Protein AF-A0A2D6Q545-F1 (afdb_monomer)

Structure (mmCIF, N/CA/C/O backbone):
data_AF-A0A2D6Q545-F1
#
_entry.id   AF-A0A2D6Q545-F1
#
loop_
_atom_site.group_PDB
_atom_site.id
_atom_site.type_symbol
_atom_site.label_atom_id
_atom_site.label_alt_id
_atom_site.label_comp_id
_atom_site.label_asym_id
_atom_site.label_entity_id
_atom_site.label_seq_id
_atom_site.pdbx_PDB_ins_code
_atom_site.Cartn_x
_atom_site.Cartn_y
_atom_site.Cartn_z
_atom_site.occupancy
_atom_site.B_iso_or_equiv
_atom_site.auth_seq_id
_atom_site.auth_comp_id
_atom_site.auth_asym_id
_atom_site.auth_atom_id
_atom_site.pdbx_PDB_model_num
ATOM 1 N N . MET A 1 1 ? 13.213 -3.680 -33.053 1.00 53.84 1 MET A N 1
ATOM 2 C CA . MET A 1 1 ? 12.713 -2.857 -31.935 1.00 53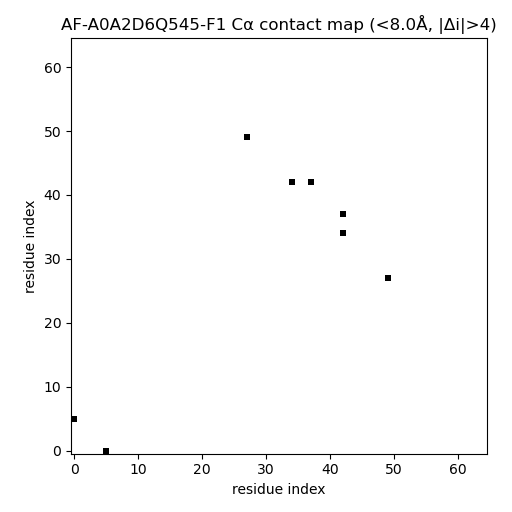.84 1 MET A CA 1
ATOM 3 C C . MET A 1 1 ? 13.923 -2.237 -31.279 1.00 53.84 1 MET A C 1
ATOM 5 O O . MET A 1 1 ? 14.804 -2.974 -30.853 1.00 53.84 1 MET A O 1
ATOM 9 N N . ASP A 1 2 ? 14.027 -0.914 -31.339 1.00 72.81 2 ASP A N 1
ATOM 10 C CA . ASP A 1 2 ? 15.191 -0.170 -30.860 1.00 72.81 2 ASP A CA 1
ATOM 11 C C . ASP A 1 2 ? 15.268 -0.279 -29.326 1.00 72.81 2 ASP A C 1
ATOM 13 O O . ASP A 1 2 ? 14.248 -0.165 -28.643 1.00 72.81 2 ASP A O 1
ATOM 1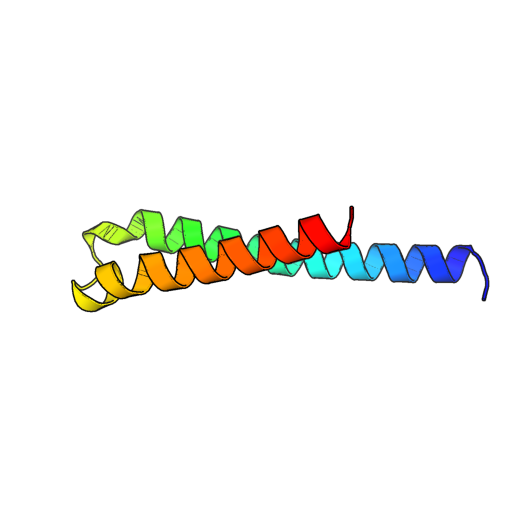7 N N . PHE A 1 3 ? 16.450 -0.529 -28.755 1.00 71.94 3 PHE A N 1
ATOM 18 C CA . PHE A 1 3 ? 16.617 -0.692 -27.300 1.00 71.94 3 PHE A CA 1
ATOM 19 C C . PHE A 1 3 ? 16.094 0.523 -26.510 1.00 71.94 3 PHE A C 1
ATOM 21 O O . PHE A 1 3 ? 15.638 0.375 -25.375 1.00 71.94 3 PHE A O 1
ATOM 28 N N . LYS A 1 4 ? 16.100 1.720 -27.117 1.00 72.88 4 LYS A N 1
ATOM 29 C CA . LYS A 1 4 ? 15.490 2.931 -26.545 1.00 72.88 4 LYS A CA 1
ATOM 30 C C . LYS A 1 4 ? 13.968 2.856 -26.447 1.00 72.88 4 LYS A C 1
ATOM 32 O O . LYS A 1 4 ? 13.393 3.329 -25.470 1.00 72.88 4 LYS A O 1
ATOM 37 N N . GLU A 1 5 ? 13.315 2.263 -27.438 1.00 75.44 5 GLU A N 1
ATOM 38 C CA . GLU A 1 5 ? 11.861 2.099 -27.475 1.00 75.44 5 GLU A CA 1
ATOM 39 C C . GLU A 1 5 ? 11.3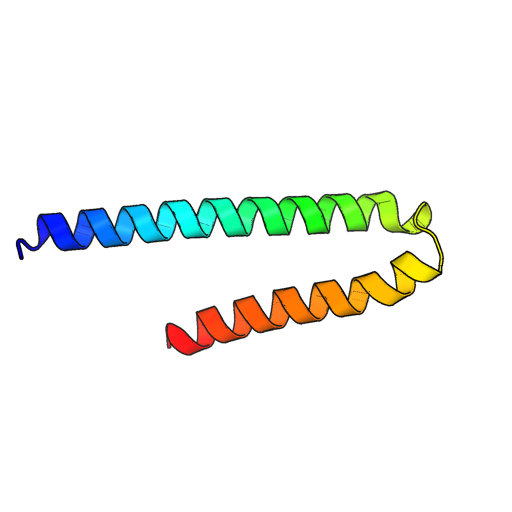87 1.124 -26.395 1.00 75.44 5 GLU A C 1
ATOM 41 O O . GLU A 1 5 ? 10.422 1.406 -25.683 1.00 75.44 5 GLU A O 1
ATOM 46 N N . LEU A 1 6 ? 12.125 0.025 -26.211 1.00 76.19 6 LEU A N 1
ATOM 47 C CA . LEU A 1 6 ? 11.850 -0.956 -25.164 1.00 76.19 6 LEU A CA 1
ATOM 48 C C . LEU A 1 6 ? 11.993 -0.335 -23.765 1.00 76.19 6 LEU A C 1
ATOM 50 O O . LEU A 1 6 ? 11.115 -0.503 -22.921 1.00 76.19 6 LEU A O 1
ATOM 54 N N . ASN A 1 7 ? 13.047 0.456 -23.535 1.00 77.88 7 ASN A N 1
ATOM 55 C CA . ASN A 1 7 ? 13.260 1.138 -22.254 1.00 77.88 7 ASN A CA 1
ATOM 56 C C . ASN A 1 7 ? 12.169 2.176 -21.946 1.00 77.88 7 ASN A C 1
ATOM 58 O O . ASN A 1 7 ? 11.712 2.280 -20.805 1.00 77.88 7 ASN A O 1
ATOM 62 N N . ASN A 1 8 ? 11.706 2.913 -22.958 1.00 83.62 8 ASN A N 1
ATOM 63 C CA . ASN A 1 8 ? 10.606 3.864 -22.799 1.00 83.62 8 ASN A CA 1
ATOM 64 C C . ASN A 1 8 ? 9.286 3.161 -22.457 1.00 83.62 8 ASN A C 1
ATOM 66 O O . ASN A 1 8 ? 8.552 3.634 -21.588 1.00 83.62 8 ASN A O 1
ATOM 70 N N . GLN A 1 9 ? 8.993 2.020 -23.088 1.00 79.19 9 GLN A N 1
ATOM 71 C CA . GLN A 1 9 ? 7.804 1.231 -22.758 1.00 79.19 9 GLN A CA 1
ATOM 72 C C . GLN A 1 9 ? 7.876 0.677 -21.335 1.00 79.19 9 GLN A C 1
ATOM 74 O O . GLN A 1 9 ? 6.929 0.855 -20.572 1.00 79.19 9 GLN A O 1
ATOM 79 N N . ILE A 1 10 ? 9.007 0.080 -20.948 1.00 80.94 10 ILE A N 1
ATOM 80 C CA . ILE A 1 10 ? 9.228 -0.442 -19.593 1.00 80.94 10 ILE A CA 1
ATOM 81 C C . ILE A 1 10 ? 9.041 0.669 -18.552 1.00 80.94 10 ILE A C 1
ATOM 83 O O . ILE A 1 10 ? 8.280 0.504 -17.600 1.00 80.94 10 ILE A O 1
ATOM 87 N N . THR A 1 11 ? 9.658 1.831 -18.768 1.00 81.44 11 THR A N 1
ATOM 88 C CA . THR A 1 11 ? 9.536 2.981 -17.861 1.00 81.44 11 THR A CA 1
ATOM 89 C C . THR A 1 11 ? 8.083 3.441 -17.740 1.00 81.44 11 THR A C 1
ATOM 91 O O . THR A 1 11 ? 7.584 3.605 -16.630 1.00 81.44 11 THR A O 1
ATOM 94 N N . ALA A 1 12 ? 7.362 3.568 -18.859 1.00 83.44 12 ALA A N 1
ATOM 95 C CA . ALA A 1 12 ? 5.951 3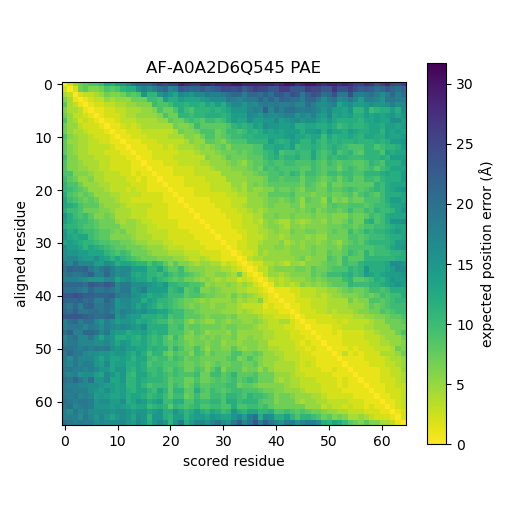.950 -18.850 1.00 83.44 12 ALA A CA 1
ATOM 96 C C . ALA A 1 12 ? 5.063 2.926 -18.121 1.00 83.44 12 ALA A C 1
ATOM 98 O O . ALA A 1 12 ? 4.123 3.310 -17.416 1.00 83.44 12 ALA A O 1
ATOM 99 N N . TYR A 1 13 ? 5.363 1.631 -18.259 1.00 79.94 13 TYR A N 1
ATOM 100 C CA . TYR A 1 13 ? 4.703 0.569 -17.504 1.00 79.94 13 TYR A CA 1
ATOM 101 C C . TYR A 1 13 ? 4.961 0.713 -16.004 1.00 79.94 13 TYR A C 1
ATOM 103 O O . TYR A 1 13 ? 4.000 0.744 -15.236 1.00 79.94 13 TYR A O 1
ATOM 111 N N . PHE A 1 14 ? 6.215 0.894 -15.581 1.00 80.25 14 PHE A N 1
ATOM 112 C CA . PHE A 1 14 ? 6.553 1.105 -14.172 1.00 80.25 14 PHE A CA 1
ATOM 113 C C . PHE A 1 14 ? 5.902 2.362 -13.590 1.00 80.25 14 PHE A C 1
ATOM 115 O O . PHE A 1 14 ? 5.375 2.306 -12.483 1.00 80.25 14 PHE A O 1
ATOM 122 N N . THR A 1 15 ? 5.845 3.472 -14.332 1.00 84.56 15 THR A N 1
ATOM 123 C CA . THR A 1 15 ? 5.163 4.695 -13.874 1.00 84.56 15 THR A CA 1
ATOM 124 C C . THR A 1 15 ? 3.660 4.472 -13.683 1.00 84.56 15 THR A C 1
ATOM 126 O O . THR A 1 15 ? 3.090 4.907 -12.680 1.00 84.56 15 THR A O 1
ATOM 129 N N . LYS A 1 16 ? 2.999 3.754 -14.603 1.00 81.81 16 LYS A N 1
ATOM 130 C CA . LYS A 1 16 ? 1.580 3.381 -14.447 1.00 81.81 16 LYS A CA 1
ATOM 131 C C . LYS A 1 16 ? 1.368 2.472 -13.240 1.00 81.81 16 LYS A C 1
ATOM 133 O O . LYS A 1 16 ? 0.428 2.685 -12.474 1.00 81.81 16 LYS A O 1
ATOM 138 N N . LEU A 1 17 ? 2.250 1.494 -13.061 1.00 79.69 17 LEU A N 1
ATOM 139 C CA . LEU A 1 17 ? 2.191 0.531 -11.969 1.00 79.69 17 LEU A CA 1
ATOM 140 C C . LEU A 1 17 ? 2.391 1.235 -10.617 1.00 79.69 17 LEU A C 1
ATOM 142 O O . LEU A 1 17 ? 1.594 1.054 -9.702 1.00 79.69 17 LEU A O 1
ATOM 146 N N . GLN A 1 18 ? 3.356 2.152 -10.526 1.00 78.88 18 GLN A N 1
ATOM 147 C CA . GLN A 1 18 ? 3.579 3.005 -9.357 1.00 78.88 18 GLN A CA 1
ATOM 148 C C . GLN A 1 18 ? 2.354 3.873 -9.032 1.00 78.88 18 GLN A C 1
ATOM 150 O O . GLN A 1 18 ? 1.966 3.984 -7.868 1.00 78.88 18 GLN A O 1
ATOM 155 N N . ALA A 1 19 ? 1.708 4.466 -10.041 1.00 83.44 19 ALA A N 1
ATOM 156 C CA . ALA A 1 19 ? 0.501 5.265 -9.839 1.00 83.44 19 ALA A CA 1
ATOM 157 C C . ALA A 1 19 ? -0.676 4.423 -9.312 1.00 83.44 19 ALA A C 1
ATOM 159 O O . ALA A 1 19 ? -1.420 4.877 -8.440 1.00 83.44 19 ALA A O 1
ATOM 160 N N . GLN A 1 20 ? -0.840 3.194 -9.807 1.00 79.19 20 GLN A N 1
ATOM 161 C CA . GLN A 1 20 ? -1.859 2.262 -9.314 1.00 79.19 20 GLN A CA 1
ATOM 162 C C . GLN A 1 20 ? -1.574 1.816 -7.877 1.00 79.19 20 GLN A C 1
ATOM 164 O O . GLN A 1 20 ? -2.466 1.886 -7.032 1.00 79.19 20 GLN A O 1
ATOM 169 N N . ILE A 1 21 ? -0.326 1.449 -7.578 1.00 79.69 21 ILE A N 1
ATOM 170 C CA . ILE A 1 21 ? 0.123 1.092 -6.227 1.00 79.69 21 ILE A CA 1
ATOM 171 C C . ILE A 1 21 ? -0.136 2.242 -5.254 1.00 79.69 21 ILE A C 1
ATOM 173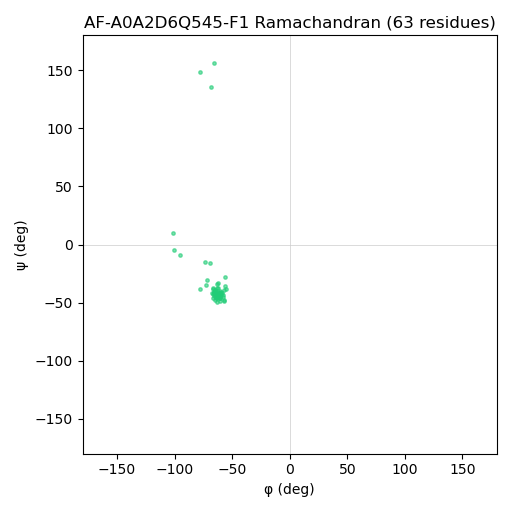 O O . ILE A 1 21 ? -0.720 2.029 -4.195 1.00 79.69 21 ILE A O 1
ATOM 177 N N . SER A 1 22 ? 0.233 3.470 -5.626 1.00 81.31 22 SER A N 1
ATOM 178 C CA . SER A 1 22 ? 0.037 4.656 -4.788 1.00 81.31 22 SER A CA 1
ATOM 179 C C . SER A 1 22 ? -1.436 4.864 -4.421 1.00 81.31 22 SER A C 1
ATOM 181 O O . SER A 1 22 ? -1.755 5.071 -3.252 1.00 81.31 22 SER A O 1
ATOM 183 N N . LYS A 1 23 ? -2.359 4.710 -5.382 1.00 81.06 23 LYS A N 1
ATOM 184 C CA . LYS A 1 23 ? -3.807 4.799 -5.120 1.00 81.06 23 LYS A CA 1
ATOM 185 C C . LYS A 1 23 ? -4.297 3.719 -4.156 1.00 81.06 23 LYS A C 1
ATOM 187 O O . LYS A 1 23 ? -5.084 4.020 -3.262 1.00 81.06 23 LYS A O 1
ATOM 192 N N . ILE A 1 24 ? -3.829 2.480 -4.315 1.00 79.81 24 ILE A N 1
ATOM 193 C CA . ILE A 1 24 ? -4.192 1.365 -3.428 1.00 79.81 24 ILE A CA 1
ATOM 194 C C . ILE A 1 24 ? -3.680 1.627 -2.009 1.00 79.81 24 ILE A C 1
ATOM 196 O O . ILE A 1 24 ? -4.431 1.495 -1.046 1.00 79.81 24 ILE A O 1
ATOM 200 N N . VAL A 1 25 ? -2.427 2.061 -1.871 1.00 80.69 25 VAL A N 1
ATOM 201 C CA . VAL A 1 25 ? -1.830 2.394 -0.572 1.00 80.69 25 VAL A CA 1
ATOM 202 C C . VAL A 1 25 ? -2.581 3.550 0.090 1.00 80.69 25 VAL A C 1
ATOM 204 O O . VAL A 1 25 ? -2.925 3.456 1.266 1.00 80.69 25 VAL A O 1
ATOM 207 N N . GLN A 1 26 ? -2.912 4.609 -0.653 1.00 81.19 26 GLN A N 1
ATOM 208 C CA . GLN A 1 26 ? -3.717 5.720 -0.136 1.00 81.19 26 GLN A CA 1
ATOM 209 C C . GLN A 1 26 ? -5.106 5.264 0.323 1.00 81.19 26 GLN A C 1
ATOM 211 O O . GLN A 1 26 ? -5.556 5.681 1.390 1.00 81.19 26 GLN A O 1
ATOM 216 N N . PHE A 1 27 ? -5.761 4.380 -0.433 1.00 81.81 27 PHE A N 1
ATOM 217 C CA . PHE A 1 27 ? -7.042 3.791 -0.048 1.00 81.81 27 PHE A CA 1
ATOM 218 C C . PHE A 1 27 ? -6.935 2.995 1.259 1.00 81.81 27 PHE A C 1
ATOM 220 O O . PHE A 1 27 ? -7.748 3.190 2.164 1.00 81.81 27 PHE A O 1
ATOM 227 N N . VAL A 1 28 ? -5.906 2.153 1.391 1.00 79.06 28 VAL A N 1
ATOM 22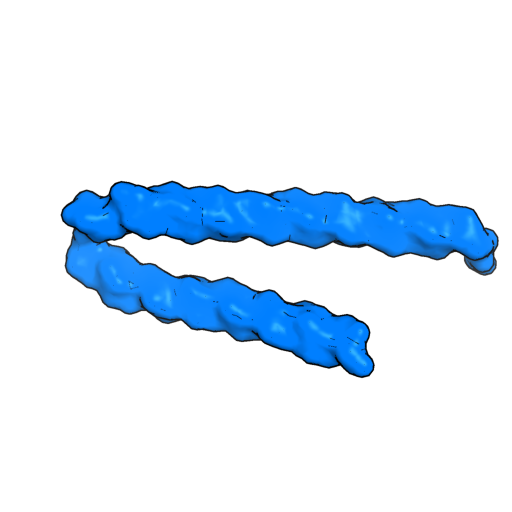8 C CA . VAL A 1 28 ? -5.664 1.348 2.597 1.00 79.06 28 VAL A CA 1
ATOM 229 C C . VAL A 1 28 ? -5.377 2.239 3.808 1.00 79.06 28 VAL A C 1
ATOM 231 O O . VAL A 1 28 ? -5.966 2.049 4.870 1.00 79.06 28 VAL A O 1
ATOM 234 N N . ILE A 1 29 ? -4.525 3.256 3.656 1.00 80.75 29 ILE A N 1
ATOM 235 C CA . ILE A 1 29 ? -4.213 4.215 4.727 1.00 80.75 29 ILE A CA 1
ATOM 236 C C . ILE A 1 29 ? -5.470 4.980 5.153 1.00 80.75 29 ILE A C 1
ATOM 238 O O . ILE A 1 29 ? -5.720 5.146 6.349 1.00 80.75 29 ILE A O 1
ATOM 242 N N . TRP A 1 30 ? -6.274 5.443 4.193 1.00 82.50 30 TRP A N 1
ATOM 243 C CA . TRP A 1 30 ? -7.511 6.166 4.478 1.00 82.50 30 TRP A CA 1
ATOM 244 C C . TRP A 1 30 ? -8.533 5.285 5.205 1.00 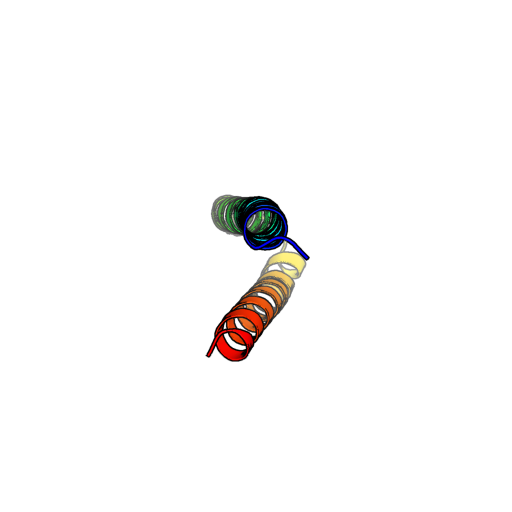82.50 30 TRP A C 1
ATOM 246 O O . TRP A 1 30 ? -9.117 5.720 6.199 1.00 82.50 30 TRP A O 1
ATOM 256 N N . ARG A 1 31 ? -8.712 4.031 4.774 1.00 79.19 31 ARG A N 1
ATOM 257 C CA . ARG A 1 31 ? -9.593 3.067 5.448 1.00 79.19 31 ARG A CA 1
ATOM 258 C C . ARG A 1 31 ? -9.096 2.714 6.851 1.00 79.19 31 ARG A C 1
ATOM 260 O O . ARG A 1 31 ? -9.903 2.693 7.771 1.00 79.19 31 ARG A O 1
ATOM 267 N N . LEU A 1 32 ? -7.788 2.524 7.048 1.00 78.19 32 LEU A N 1
ATOM 268 C CA . LEU A 1 32 ? -7.205 2.273 8.375 1.00 78.19 32 LEU A CA 1
ATOM 269 C C . LEU A 1 32 ? -7.432 3.446 9.337 1.00 78.19 32 LEU A C 1
ATOM 271 O O . LEU A 1 32 ? -7.809 3.226 10.486 1.00 78.19 32 LEU A O 1
ATOM 275 N N . LYS A 1 33 ? -7.272 4.693 8.873 1.00 81.94 33 LYS A N 1
ATOM 276 C CA . LYS A 1 33 ? -7.546 5.887 9.694 1.00 81.94 33 LYS A CA 1
ATOM 277 C C . LYS A 1 33 ? -9.006 5.994 10.137 1.00 81.94 33 LYS A C 1
ATOM 279 O O . LYS A 1 33 ? -9.264 6.494 11.225 1.00 81.94 33 LYS A O 1
ATOM 284 N N . ASN A 1 34 ? -9.941 5.529 9.312 1.00 82.94 34 ASN A N 1
ATOM 285 C CA . ASN A 1 34 ? -11.378 5.605 9.584 1.00 82.94 34 ASN A CA 1
ATOM 286 C C . ASN A 1 34 ? -11.969 4.277 10.088 1.00 82.94 34 ASN A C 1
ATOM 288 O O . ASN A 1 34 ? -13.185 4.162 10.205 1.00 82.94 34 ASN A O 1
ATOM 292 N N . TYR A 1 35 ? -11.137 3.283 10.420 1.00 77.06 35 TYR A N 1
ATOM 293 C CA . TYR A 1 35 ? -11.585 1.932 10.774 1.00 77.06 35 TYR A CA 1
ATOM 294 C C . TYR A 1 35 ? -12.570 1.913 11.954 1.00 77.06 35 TYR A C 1
ATOM 296 O O . TYR A 1 35 ? -13.576 1.207 11.922 1.00 77.06 35 TYR A O 1
ATOM 304 N N . GLY A 1 36 ? -12.337 2.757 12.964 1.00 76.62 36 GLY A N 1
ATOM 305 C CA . GLY A 1 36 ? -13.230 2.892 14.121 1.00 76.62 36 GLY A CA 1
ATOM 306 C C . GLY A 1 36 ? -14.593 3.530 13.816 1.00 76.62 36 GLY A C 1
ATOM 307 O O . GLY A 1 36 ? -15.500 3.412 14.630 1.00 76.62 36 GLY A O 1
ATOM 308 N N . GLN A 1 37 ? -14.750 4.186 12.661 1.00 82.94 37 GLN A N 1
ATOM 309 C CA . GLN A 1 37 ? -16.016 4.774 12.198 1.00 82.94 37 GLN A CA 1
ATOM 310 C C . GLN A 1 37 ? -16.730 3.900 11.154 1.00 82.94 37 GLN A C 1
ATOM 312 O O . GLN A 1 37 ? -17.835 4.227 10.729 1.00 82.94 37 GLN A O 1
ATOM 317 N N . MET A 1 38 ? -16.105 2.799 10.725 1.00 79.75 38 MET A N 1
ATOM 318 C CA . MET A 1 38 ? -16.689 1.860 9.770 1.00 79.75 38 MET A CA 1
ATOM 319 C C . MET A 1 38 ? -17.713 0.955 10.450 1.00 79.75 38 MET A C 1
ATOM 321 O O . MET A 1 38 ? -17.577 0.594 11.619 1.00 79.75 38 MET A O 1
ATOM 325 N N . THR A 1 39 ? -18.733 0.557 9.697 1.00 86.50 39 THR A N 1
ATOM 326 C CA . THR A 1 39 ? -19.743 -0.387 10.188 1.00 86.50 39 THR A CA 1
ATOM 327 C C . THR A 1 39 ? -19.127 -1.769 10.435 1.00 86.50 39 THR A C 1
ATOM 329 O O . THR A 1 39 ? -18.128 -2.136 9.816 1.00 86.50 39 THR A O 1
ATOM 332 N N . VAL A 1 40 ? -19.742 -2.581 11.303 1.00 81.12 40 VAL A N 1
ATOM 333 C CA . VAL A 1 40 ? -19.264 -3.948 11.607 1.00 81.12 40 VAL A CA 1
ATOM 334 C C . VAL A 1 40 ? -19.125 -4.796 10.334 1.00 81.12 40 VAL A C 1
ATOM 336 O O . VAL A 1 40 ? -18.150 -5.524 10.176 1.00 81.12 40 VAL A O 1
ATOM 339 N N . ALA A 1 41 ? -20.051 -4.650 9.380 1.00 79.88 41 ALA A N 1
ATOM 340 C CA . ALA A 1 41 ? -19.987 -5.343 8.093 1.00 79.88 41 ALA A CA 1
ATOM 341 C C . ALA A 1 41 ? -18.740 -4.954 7.280 1.00 79.88 41 ALA A C 1
ATOM 343 O O . ALA A 1 41 ? -18.070 -5.809 6.702 1.00 79.88 41 ALA A O 1
ATOM 344 N N . GLU A 1 42 ? -18.390 -3.669 7.265 1.00 78.94 42 GLU A N 1
ATOM 345 C CA . GLU A 1 42 ? -17.197 -3.194 6.570 1.00 78.94 42 GLU A CA 1
ATOM 346 C C . GLU A 1 42 ? -15.902 -3.583 7.284 1.00 78.94 42 GLU A C 1
ATOM 348 O O . GLU A 1 42 ? -14.915 -3.884 6.617 1.00 78.94 42 GLU A O 1
ATOM 353 N N . GLN A 1 43 ? -15.899 -3.614 8.618 1.00 76.44 43 GLN A N 1
ATOM 354 C CA . GLN A 1 43 ? -14.756 -4.077 9.405 1.00 76.44 43 GLN A CA 1
ATOM 355 C C . GLN A 1 43 ? -14.441 -5.555 9.145 1.00 76.44 43 GLN A C 1
ATOM 357 O O . GLN A 1 43 ? -13.273 -5.924 9.116 1.00 76.44 43 GLN A O 1
ATOM 362 N N . VAL A 1 44 ? -15.458 -6.386 8.893 1.00 81.00 44 VAL A N 1
ATOM 363 C CA . VAL A 1 44 ? -15.281 -7.805 8.538 1.00 81.00 44 VAL A CA 1
ATOM 364 C C . VAL A 1 44 ? -14.858 -7.979 7.075 1.00 81.00 44 VAL A C 1
ATOM 366 O O . VAL A 1 44 ? -14.004 -8.811 6.780 1.00 81.00 44 VAL A O 1
ATOM 369 N N . ALA A 1 45 ? -15.398 -7.177 6.153 1.00 78.38 45 ALA A N 1
ATOM 370 C CA . ALA A 1 45 ? -15.039 -7.251 4.735 1.00 78.38 45 ALA A CA 1
ATOM 371 C C . ALA A 1 45 ? -13.629 -6.705 4.435 1.00 78.38 45 ALA A C 1
ATOM 373 O O . ALA A 1 45 ? -12.962 -7.150 3.500 1.00 78.38 45 ALA A O 1
ATOM 374 N N . TYR A 1 46 ? -13.157 -5.733 5.217 1.00 78.38 46 TYR A N 1
ATOM 375 C CA . TYR A 1 46 ? -11.872 -5.076 4.999 1.00 78.38 46 TYR A CA 1
ATOM 376 C C . TYR A 1 46 ? -10.645 -6.011 5.063 1.00 78.38 46 TYR A C 1
ATOM 378 O O . TYR A 1 46 ? -9.820 -5.927 4.151 1.00 78.38 46 TYR A O 1
ATOM 386 N N . PRO A 1 47 ? -10.511 -6.940 6.034 1.00 79.12 47 PRO A N 1
ATOM 387 C CA . PRO A 1 47 ? -9.442 -7.937 6.025 1.00 79.12 47 PRO A CA 1
ATOM 388 C C . PRO A 1 47 ? -9.416 -8.773 4.739 1.00 79.12 47 PRO A C 1
ATOM 390 O O . PRO A 1 47 ? -8.338 -9.086 4.239 1.00 79.12 47 PRO A O 1
ATOM 393 N N . CYS A 1 48 ? -10.581 -9.087 4.162 1.00 81.56 48 CYS A N 1
ATOM 394 C CA . CYS A 1 48 ? -10.679 -9.830 2.904 1.00 81.56 48 CYS A CA 1
ATOM 395 C C . CYS A 1 48 ? -10.124 -9.017 1.724 1.00 81.56 48 CYS A C 1
ATOM 397 O O . CYS A 1 48 ? -9.381 -9.543 0.896 1.00 81.56 48 CYS A O 1
ATOM 399 N N . VAL A 1 49 ? -10.443 -7.720 1.667 1.00 78.50 49 VAL A N 1
ATOM 400 C CA . VAL A 1 49 ? -9.903 -6.798 0.653 1.00 78.50 49 VAL A CA 1
ATOM 401 C C . VAL A 1 49 ? -8.394 -6.624 0.828 1.00 78.50 49 VAL A C 1
ATOM 403 O O . VAL A 1 49 ? -7.658 -6.641 -0.158 1.00 78.50 49 VAL A O 1
ATOM 406 N N . LEU A 1 50 ? -7.922 -6.507 2.072 1.00 80.75 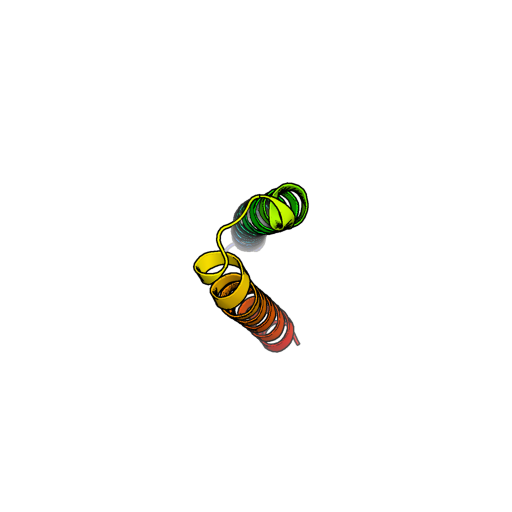50 LEU A N 1
ATOM 407 C CA . LEU A 1 50 ? -6.502 -6.389 2.389 1.00 80.75 50 LEU A CA 1
ATOM 408 C C . LEU A 1 50 ? -5.728 -7.625 1.911 1.00 80.75 50 LEU A C 1
ATOM 410 O O . LEU A 1 50 ? -4.741 -7.477 1.199 1.00 80.75 50 LEU A O 1
ATOM 414 N N . LEU A 1 51 ? -6.226 -8.827 2.220 1.00 80.62 51 LEU A N 1
ATOM 415 C CA . LEU A 1 51 ? -5.655 -10.094 1.754 1.00 80.62 51 LEU A CA 1
ATOM 416 C C . LEU A 1 51 ? -5.611 -10.181 0.224 1.00 80.62 51 LEU A C 1
ATOM 418 O O . LEU A 1 51 ? -4.598 -10.603 -0.329 1.00 80.62 51 LEU A O 1
ATOM 422 N N . GLY A 1 52 ? -6.669 -9.744 -0.467 1.00 79.06 52 GLY A N 1
ATOM 423 C CA . GLY A 1 52 ? -6.698 -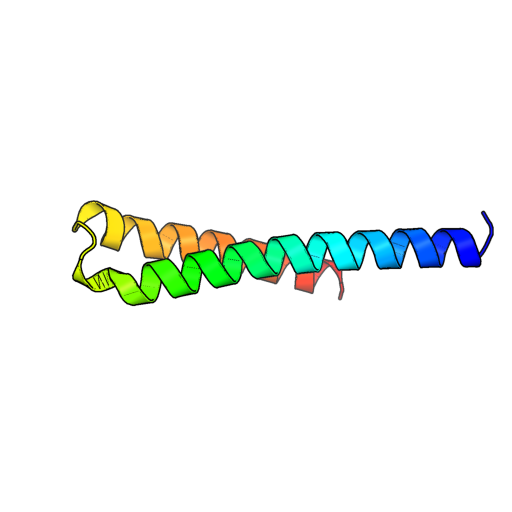9.692 -1.931 1.00 79.06 52 GLY A CA 1
ATOM 424 C C . GLY A 1 52 ? -5.614 -8.778 -2.507 1.00 79.06 52 GLY A C 1
ATOM 425 O O . GLY A 1 52 ? -4.904 -9.162 -3.434 1.00 79.06 52 GLY A O 1
ATOM 426 N N . VAL A 1 53 ? -5.424 -7.596 -1.917 1.00 79.88 53 VAL A N 1
ATOM 427 C CA . VAL A 1 53 ? -4.340 -6.679 -2.298 1.00 79.88 53 VAL A CA 1
ATOM 428 C C . VAL A 1 53 ? -2.974 -7.311 -2.029 1.00 79.88 53 VAL A C 1
ATOM 430 O O . VAL A 1 53 ? -2.116 -7.289 -2.910 1.00 79.88 53 VAL A O 1
ATOM 433 N N . THR A 1 54 ? -2.768 -7.914 -0.854 1.00 80.75 54 THR A N 1
ATOM 434 C CA . THR A 1 54 ? -1.511 -8.590 -0.508 1.00 80.75 54 THR A CA 1
ATOM 435 C C . THR A 1 54 ? -1.183 -9.696 -1.506 1.00 80.75 54 THR A C 1
ATOM 437 O O . THR A 1 54 ? -0.063 -9.734 -1.998 1.00 80.75 54 THR A O 1
ATOM 440 N N . LEU A 1 55 ? -2.156 -10.530 -1.882 1.00 80.19 55 LEU A N 1
ATOM 441 C CA . LEU A 1 55 ? -1.971 -11.603 -2.863 1.00 80.19 55 LEU A CA 1
ATOM 442 C C . LEU A 1 55 ? -1.585 -11.079 -4.249 1.00 80.19 55 LEU A C 1
ATOM 444 O O . LEU A 1 55 ? -0.701 -11.648 -4.888 1.00 80.19 55 LEU A O 1
ATOM 448 N N . ILE A 1 56 ? -2.192 -9.978 -4.701 1.00 79.00 56 ILE A N 1
ATOM 449 C CA . ILE A 1 56 ? -1.812 -9.334 -5.964 1.00 79.00 56 ILE A CA 1
ATOM 450 C C . ILE A 1 56 ? -0.349 -8.877 -5.897 1.00 79.00 56 ILE A C 1
ATOM 452 O O . ILE A 1 56 ? 0.427 -9.181 -6.801 1.00 79.00 56 ILE A O 1
ATOM 456 N N . PHE A 1 57 ? 0.071 -8.228 -4.809 1.00 77.81 57 PHE A N 1
ATOM 457 C CA . PHE A 1 57 ? 1.475 -7.847 -4.629 1.00 77.81 57 PHE A CA 1
ATOM 458 C C . PHE A 1 57 ? 2.411 -9.054 -4.579 1.00 77.81 57 PHE A C 1
ATOM 460 O O . PHE A 1 57 ? 3.443 -9.044 -5.244 1.00 77.81 57 PHE A O 1
ATOM 467 N N . THR A 1 58 ? 2.046 -10.106 -3.846 1.00 78.06 58 THR A N 1
ATOM 468 C CA . THR A 1 58 ? 2.832 -11.341 -3.785 1.00 78.06 58 THR A CA 1
ATOM 469 C C . THR A 1 58 ? 2.973 -11.969 -5.170 1.00 78.06 58 THR A C 1
ATOM 471 O O . THR A 1 58 ? 4.074 -12.371 -5.525 1.00 78.06 58 THR A O 1
ATOM 474 N N . SER A 1 59 ? 1.914 -11.987 -5.989 1.00 73.81 59 SER A N 1
ATOM 475 C CA . SER A 1 59 ? 1.980 -12.491 -7.368 1.00 73.81 59 SER A CA 1
ATOM 476 C C . SER A 1 59 ? 2.856 -11.634 -8.286 1.00 73.81 59 SER A C 1
ATOM 478 O O . SER A 1 59 ? 3.592 -12.186 -9.098 1.00 73.81 59 SER A O 1
ATOM 480 N N . LEU A 1 60 ? 2.836 -10.305 -8.131 1.00 76.12 60 LEU A N 1
ATOM 481 C CA . LEU A 1 60 ? 3.706 -9.400 -8.887 1.00 76.12 60 LEU A CA 1
ATOM 482 C C . LEU A 1 60 ? 5.178 -9.607 -8.518 1.00 76.12 60 LEU A C 1
ATOM 484 O O . LEU A 1 60 ? 6.026 -9.623 -9.402 1.00 76.12 60 LEU A O 1
ATOM 488 N N . ILE A 1 61 ? 5.475 -9.797 -7.228 1.00 75.81 61 ILE A N 1
ATOM 489 C CA . ILE A 1 61 ? 6.827 -10.105 -6.745 1.00 75.81 61 ILE A CA 1
ATOM 490 C C . ILE A 1 61 ? 7.277 -11.477 -7.255 1.00 75.81 61 ILE A C 1
ATOM 492 O O . ILE A 1 61 ? 8.397 -11.592 -7.739 1.00 75.81 61 ILE A O 1
ATOM 496 N N . LEU A 1 62 ? 6.413 -12.498 -7.193 1.00 76.38 62 LEU A N 1
ATOM 497 C CA . LEU A 1 62 ? 6.728 -13.834 -7.708 1.00 76.38 62 LEU A CA 1
ATOM 498 C C . LEU A 1 62 ? 6.972 -13.838 -9.220 1.00 76.38 62 LEU A C 1
ATOM 500 O O . LEU A 1 62 ? 7.827 -14.576 -9.678 1.00 76.38 62 LEU A O 1
ATOM 504 N N . ALA A 1 63 ? 6.229 -13.043 -9.991 1.00 70.56 63 ALA A N 1
ATOM 505 C CA . ALA A 1 63 ? 6.403 -12.953 -11.441 1.00 70.56 63 ALA A CA 1
ATOM 506 C C . ALA A 1 63 ? 7.667 -12.177 -11.862 1.00 70.56 63 ALA A C 1
ATOM 508 O O . ALA A 1 63 ? 8.052 -12.228 -13.029 1.00 70.56 63 ALA A O 1
ATOM 509 N N . LEU A 1 64 ? 8.277 -11.427 -10.938 1.00 66.00 64 LEU A N 1
ATOM 510 C CA . LEU A 1 64 ? 9.523 -10.679 -11.138 1.00 66.00 64 LEU A CA 1
ATOM 511 C C . LEU A 1 64 ? 10.777 -11.451 -10.678 1.00 66.00 64 LEU A C 1
ATOM 513 O O . LEU A 1 64 ? 11.884 -10.968 -10.922 1.00 66.00 64 LEU A O 1
ATOM 517 N N . LEU A 1 65 ? 10.604 -12.596 -10.006 1.00 56.97 65 LEU A N 1
ATOM 518 C CA . LEU A 1 65 ? 11.646 -13.505 -9.509 1.00 56.97 65 LEU A CA 1
ATOM 519 C C . LEU A 1 65 ? 11.866 -14.663 -10.489 1.00 56.97 65 LEU A C 1
ATOM 521 O O . LEU A 1 65 ? 13.045 -15.036 -10.673 1.00 56.97 65 LEU A O 1
#

Secondary structure (DSSP, 8-state):
--HHHHHHHHHHHHHHHHHHHHHHHHHHHHHHHTGGGS-HHHHHHHHHHHHHHHHHHHHHHHHT-

Foldseek 3Di:
DDPVVVVVVVVVVVVVVVVVVVVVVVVLVVCVVCVVVDDPVCVVCVVVVVVVVVVVVVVVVVVVD

Solvent-accessible surface area (backbone atoms only — not comparable to full-atom values): 3733 Å² total; per-residue (Å²): 133,57,72,66,57,54,51,52,51,52,50,53,50,50,53,53,49,52,54,53,50,49,53,52,51,50,50,51,54,52,48,62,75,43,48,92,78,48,54,72,71,52,60,64,49,44,59,56,54,50,49,53,52,49,49,53,52,51,50,55,53,59,75,74,105

Sequence (65 aa):
MDFKELNNQITAYFTKLQAQISKIVQFVIWRLKNYGQMTVAEQVAYPCVLLGVTLIFTSLILALL

pLDDT: mean 78.39, std 5.31, range [53.84, 86.5]

Radius of gyration: 16.57 Å; Cα contacts (8 Å, |Δi|>4): 4; chains: 1; bounding box: 37×20×46 Å

Mean predicted aligned error: 8.63 Å